Protein AF-A0A928SVC5-F1 (afdb_monomer_lite)

Secondary structure (DSSP, 8-state):
------------------PPPP-PPPPP-------------------B---------TT-EEEEEEEEEEETTEEEEEEEEEEEETTEE--SB-HHHHHHHHHT--

Sequence (106 aa):
MNARLGIAVMGVLLASACSGAPERPPPPAENETAAAAPEAPDTGDGTVDTPSSGACETGATRSCKVQLPTHGSIETCYLGVNLCVDGVWSECGDEDALVEKYLGGS

Radius of gyration: 26.15 Å; chains: 1; bounding box: 48×88×41 Å

Foldseek 3Di:
DDDDDDDDDDDDDDDDDPDDDPPDPPDPPPPPDDDDDPDDPPPDPFPQVPQPAFFDDAQDKDKDKGFDDDDPPDTDIDIAMWGHHPRDTDDGDHPVVCCCVRVPDD

pLDDT: mean 75.5, std 17.07, range [43.19, 95.81]

Structure (mmCIF, N/CA/C/O backbone):
data_AF-A0A928SVC5-F1
#
_entry.id   AF-A0A928SVC5-F1
#
loop_
_atom_site.group_PDB
_atom_site.id
_atom_site.type_symbol
_atom_site.label_atom_id
_atom_site.label_alt_id
_atom_site.label_comp_id
_atom_site.label_asym_id
_atom_site.label_entity_id
_atom_site.label_seq_id
_atom_site.pdbx_PDB_ins_code
_atom_site.Cartn_x
_atom_site.Cartn_y
_atom_site.Cartn_z
_atom_site.occupancy
_atom_site.B_iso_or_equiv
_atom_site.auth_seq_id
_atom_site.auth_comp_id
_atom_site.auth_asym_id
_atom_site.auth_atom_id
_atom_site.pdbx_PDB_model_num
ATOM 1 N N . MET A 1 1 ? 21.438 59.842 7.775 1.00 50.44 1 MET A N 1
ATOM 2 C CA . MET A 1 1 ? 21.923 59.229 9.029 1.00 50.44 1 MET A CA 1
ATOM 3 C C . MET A 1 1 ? 21.076 57.999 9.290 1.00 50.44 1 MET A C 1
ATOM 5 O O . MET A 1 1 ? 19.866 58.155 9.293 1.00 50.44 1 MET A O 1
ATOM 9 N N . ASN A 1 2 ? 21.692 56.813 9.346 1.00 43.19 2 ASN A N 1
ATOM 10 C CA . ASN A 1 2 ? 21.349 55.657 10.193 1.00 43.19 2 ASN A CA 1
ATOM 11 C C . ASN A 1 2 ? 22.218 54.473 9.746 1.00 43.19 2 ASN A C 1
ATOM 13 O O . ASN A 1 2 ? 22.170 54.030 8.599 1.00 43.19 2 ASN A O 1
ATOM 17 N N . ALA A 1 3 ? 23.112 54.082 10.651 1.00 47.62 3 ALA A N 1
ATOM 18 C CA . ALA A 1 3 ? 24.245 53.205 10.427 1.00 47.62 3 ALA A CA 1
ATOM 19 C C . ALA A 1 3 ? 23.812 51.743 10.255 1.00 47.62 3 ALA A C 1
ATOM 21 O O . ALA A 1 3 ? 23.031 51.220 11.046 1.00 47.62 3 ALA A O 1
ATOM 22 N N . ARG A 1 4 ? 24.369 51.072 9.242 1.00 60.31 4 ARG A N 1
ATOM 23 C CA . ARG A 1 4 ? 24.347 49.612 9.131 1.00 60.31 4 ARG A CA 1
ATOM 24 C C . ARG A 1 4 ? 25.473 49.063 10.002 1.00 60.31 4 ARG A C 1
ATOM 26 O O . ARG A 1 4 ? 26.629 49.074 9.590 1.00 60.31 4 ARG A O 1
ATOM 33 N N . LEU A 1 5 ? 25.133 48.645 11.218 1.00 61.28 5 LEU A N 1
ATOM 34 C CA . LEU A 1 5 ? 26.042 47.913 12.093 1.00 61.28 5 LEU A CA 1
ATOM 35 C C . 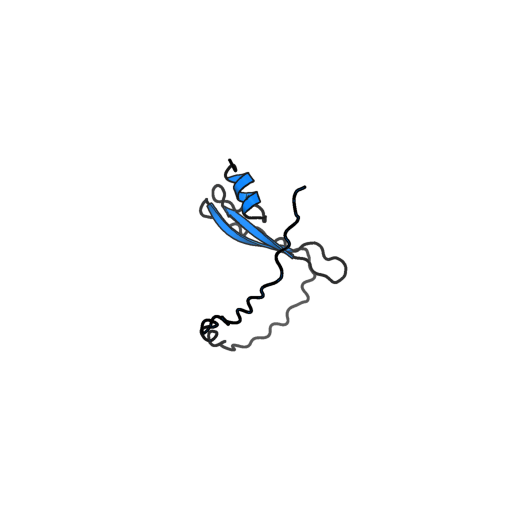LEU A 1 5 ? 26.000 46.436 11.682 1.00 61.28 5 LEU A C 1
ATOM 37 O O . LEU A 1 5 ? 24.974 45.775 11.822 1.00 61.28 5 LEU A O 1
ATOM 41 N N . GLY A 1 6 ? 27.100 45.955 11.109 1.00 56.84 6 GLY A N 1
ATOM 42 C CA . GLY A 1 6 ? 27.318 44.535 10.868 1.00 56.84 6 GLY A CA 1
ATOM 43 C C . GLY A 1 6 ? 27.581 43.791 12.175 1.00 56.84 6 GLY A C 1
ATOM 44 O O . GLY A 1 6 ? 28.158 44.350 13.106 1.00 56.84 6 GLY A O 1
ATOM 45 N N . ILE A 1 7 ? 27.194 42.518 12.223 1.00 67.00 7 ILE A N 1
ATOM 46 C CA . ILE A 1 7 ? 27.686 41.571 13.222 1.00 67.00 7 ILE A CA 1
ATOM 47 C C . ILE A 1 7 ? 28.259 40.376 12.476 1.00 67.00 7 ILE A C 1
ATOM 49 O O . ILE A 1 7 ? 27.604 39.742 11.650 1.00 67.00 7 ILE A O 1
ATOM 53 N N . ALA A 1 8 ? 29.539 40.163 12.753 1.00 52.19 8 ALA A N 1
ATOM 54 C CA . ALA A 1 8 ? 30.369 39.092 12.265 1.00 52.19 8 ALA A CA 1
ATOM 55 C C . ALA A 1 8 ? 30.053 37.768 12.977 1.00 52.19 8 ALA A C 1
ATOM 57 O O . ALA A 1 8 ? 29.714 37.746 14.156 1.00 52.19 8 ALA A O 1
ATOM 58 N N . VAL A 1 9 ? 30.211 36.691 12.206 1.00 66.94 9 VAL A N 1
ATOM 59 C CA . VAL A 1 9 ? 30.848 35.407 12.544 1.00 66.94 9 VAL A CA 1
ATOM 60 C C . VAL A 1 9 ? 30.985 35.093 14.039 1.00 66.94 9 VAL A C 1
ATOM 62 O O . VAL A 1 9 ? 31.820 35.676 14.721 1.00 66.94 9 VAL A O 1
ATOM 65 N N . MET A 1 10 ? 30.303 34.045 14.504 1.00 61.62 10 MET A N 1
ATOM 66 C CA . MET A 1 10 ? 30.796 33.253 15.631 1.00 61.62 10 MET A CA 1
ATOM 67 C C . MET A 1 10 ? 30.393 31.793 15.422 1.00 61.62 10 MET A C 1
ATOM 69 O O . MET A 1 10 ? 29.220 31.434 15.500 1.00 61.62 10 MET A O 1
ATOM 73 N N . GLY A 1 11 ? 31.379 30.970 15.069 1.00 58.59 11 GLY A N 1
ATOM 74 C CA . GLY A 1 11 ? 31.211 29.534 14.932 1.00 58.59 11 GLY A CA 1
ATOM 75 C C . GLY A 1 11 ? 30.913 28.874 16.273 1.00 58.59 11 GLY A C 1
ATOM 76 O O . GLY A 1 11 ? 31.478 29.241 17.301 1.00 58.59 11 GLY A O 1
ATOM 77 N N . VAL A 1 12 ? 30.068 27.849 16.229 1.00 66.31 12 VAL A N 1
ATOM 78 C CA . VAL A 1 12 ? 29.962 26.850 17.287 1.00 66.31 12 VAL A CA 1
ATOM 79 C C . VAL A 1 12 ? 30.084 25.484 16.622 1.00 66.31 12 VAL A C 1
ATOM 81 O O . VAL A 1 12 ? 29.135 24.930 16.075 1.00 66.31 12 VAL A O 1
ATOM 84 N N . LEU A 1 13 ? 31.317 24.981 16.642 1.00 60.22 13 LEU A N 1
ATOM 85 C CA . LEU A 1 13 ? 31.640 23.565 16.541 1.00 60.22 13 LEU A CA 1
ATOM 86 C C . LEU A 1 13 ? 31.033 22.859 17.761 1.00 60.22 13 LEU A C 1
ATOM 88 O O . LEU A 1 13 ? 31.562 22.974 18.863 1.00 60.22 13 LEU A O 1
ATOM 92 N N . LEU A 1 14 ? 29.945 22.120 17.562 1.00 64.62 14 LEU A N 1
ATOM 93 C CA . LEU A 1 14 ? 29.459 21.119 18.512 1.00 64.62 14 LEU A CA 1
ATOM 94 C C . LEU A 1 14 ? 29.503 19.753 17.828 1.00 64.62 14 LEU A C 1
ATOM 96 O O . LEU A 1 14 ? 28.529 19.266 17.263 1.00 64.62 14 LEU A O 1
ATOM 100 N N . ALA A 1 15 ? 30.688 19.148 17.875 1.00 65.38 15 ALA A N 1
ATOM 101 C CA . ALA A 1 15 ? 30.832 17.707 17.795 1.00 65.38 15 ALA A CA 1
ATOM 102 C C . ALA A 1 15 ? 30.356 17.113 19.129 1.00 65.38 15 ALA A C 1
ATOM 104 O O . ALA A 1 15 ? 30.949 17.415 20.161 1.00 65.38 15 ALA A O 1
ATOM 105 N N . SER A 1 16 ? 29.291 16.309 19.126 1.00 60.78 16 SER A N 1
ATOM 106 C CA . SER A 1 16 ? 29.060 15.193 20.067 1.00 60.78 16 SER A CA 1
ATOM 107 C C . SER A 1 16 ? 27.631 14.661 19.947 1.00 60.78 16 SER A C 1
ATOM 109 O O . SER A 1 16 ? 26.696 15.278 20.436 1.00 60.78 16 SER A O 1
ATOM 111 N N . ALA A 1 17 ? 27.484 13.501 19.302 1.00 54.81 17 ALA A N 1
ATOM 112 C CA . ALA A 1 17 ? 26.621 12.393 19.737 1.00 54.81 17 ALA A CA 1
ATOM 113 C C . ALA A 1 17 ? 26.519 11.366 18.600 1.00 54.81 17 ALA A C 1
ATOM 115 O O . ALA A 1 17 ? 25.551 11.333 17.844 1.00 54.81 17 ALA A O 1
ATOM 116 N N . CYS A 1 18 ? 27.531 10.502 18.479 1.00 67.06 18 C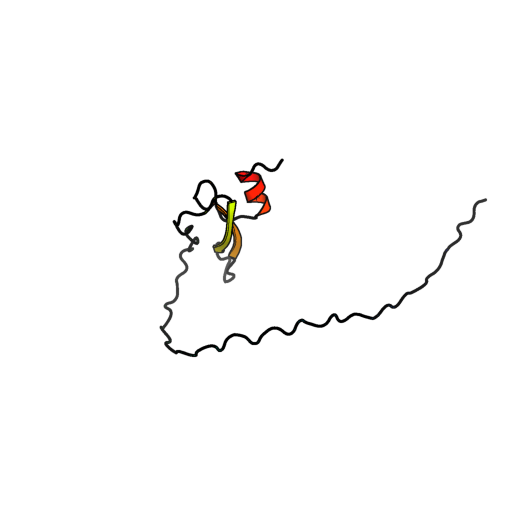YS A N 1
ATOM 117 C CA . CYS A 1 18 ? 27.304 9.189 17.887 1.00 67.06 18 CYS A CA 1
ATOM 118 C C . CYS A 1 18 ? 26.439 8.440 18.909 1.00 67.06 18 CYS A C 1
ATOM 120 O O . CYS A 1 18 ? 26.947 7.942 19.913 1.00 67.06 18 CYS A O 1
ATOM 122 N N . SER A 1 19 ? 25.119 8.532 18.744 1.00 62.72 19 SER A N 1
ATOM 123 C CA . SER A 1 19 ? 24.163 7.846 19.605 1.00 62.72 19 SER A CA 1
ATOM 124 C C . SER A 1 19 ? 24.345 6.349 19.392 1.00 62.72 19 SER A C 1
ATOM 126 O O . SER A 1 19 ? 24.3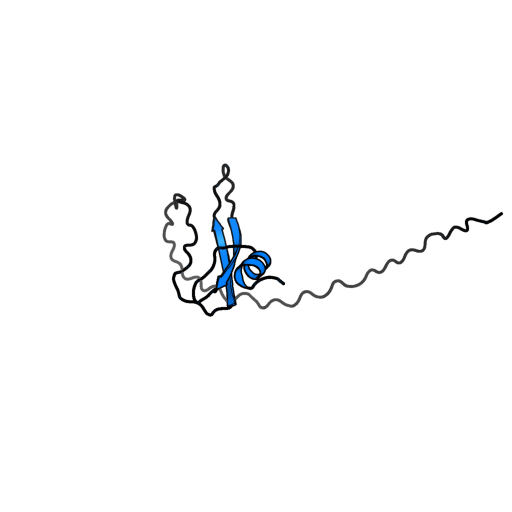49 5.885 18.251 1.00 62.72 19 SER A O 1
ATOM 128 N N . GLY A 1 20 ? 24.580 5.628 20.488 1.00 58.91 20 GLY A N 1
ATOM 129 C CA . GLY A 1 20 ? 24.845 4.198 20.494 1.00 58.91 20 GLY A CA 1
ATOM 130 C C . GLY A 1 20 ? 23.808 3.443 19.673 1.00 58.91 20 GLY A C 1
ATOM 131 O O . GLY A 1 20 ? 22.603 3.608 19.864 1.00 58.91 20 GLY A O 1
ATOM 132 N N . ALA A 1 21 ? 24.293 2.623 18.746 1.00 65.81 21 ALA A N 1
ATOM 133 C CA . ALA A 1 21 ? 23.448 1.665 18.065 1.00 65.81 21 ALA A CA 1
ATOM 134 C C . ALA A 1 21 ? 22.885 0.698 19.123 1.00 65.81 21 ALA A C 1
ATOM 136 O O . ALA A 1 21 ? 23.673 0.148 19.897 1.00 65.81 21 ALA A O 1
ATOM 137 N N . PRO A 1 22 ? 21.558 0.492 19.198 1.00 66.12 22 PRO A N 1
ATOM 138 C CA . PRO A 1 22 ? 21.002 -0.550 20.046 1.00 66.12 22 PRO A CA 1
ATOM 139 C C . PRO A 1 22 ? 21.578 -1.898 19.605 1.00 66.12 22 PRO A C 1
ATOM 141 O O . PRO A 1 22 ? 21.564 -2.224 18.415 1.00 66.12 22 PRO A O 1
ATOM 144 N N . GLU A 1 23 ? 22.105 -2.661 20.564 1.00 68.50 23 GLU A N 1
ATOM 145 C CA . GLU A 1 23 ? 22.496 -4.058 20.382 1.00 68.50 23 GLU A CA 1
ATOM 146 C C . GLU A 1 23 ? 21.316 -4.818 19.775 1.00 68.50 23 GLU A C 1
ATOM 148 O O . GLU A 1 23 ? 20.304 -5.089 20.425 1.00 68.50 23 GLU A O 1
ATOM 153 N N . ARG A 1 24 ? 21.421 -5.104 18.476 1.00 71.56 24 ARG A N 1
ATOM 154 C CA . ARG A 1 24 ? 20.437 -5.903 17.762 1.00 71.56 24 ARG A CA 1
ATOM 155 C C . ARG A 1 24 ? 20.584 -7.341 18.266 1.00 71.56 24 ARG A C 1
ATOM 157 O O . ARG A 1 24 ? 21.706 -7.852 18.245 1.00 71.56 24 ARG A O 1
ATOM 164 N N . PRO A 1 25 ? 19.501 -8.001 18.711 1.00 78.44 25 PRO A N 1
ATOM 165 C CA . PRO A 1 25 ? 19.574 -9.409 19.065 1.00 78.44 25 PRO A CA 1
ATOM 166 C C . PRO A 1 25 ? 20.100 -10.210 17.864 1.00 78.44 25 PRO A C 1
ATOM 168 O O . PRO A 1 25 ? 19.802 -9.848 16.717 1.00 78.44 25 PRO A O 1
ATOM 171 N N . PRO A 1 26 ? 20.899 -11.265 18.106 1.00 78.31 26 PRO A N 1
ATOM 172 C CA . PRO A 1 26 ? 21.381 -12.121 17.035 1.00 78.31 26 PRO A CA 1
ATOM 173 C C . PRO A 1 26 ? 20.183 -12.662 16.242 1.00 78.31 26 PRO A C 1
ATOM 175 O O . PRO A 1 26 ? 19.135 -12.939 16.840 1.00 78.31 26 PRO A O 1
ATOM 178 N N . PRO A 1 27 ? 20.299 -12.786 14.908 1.00 75.69 27 PRO A N 1
ATOM 179 C CA . PRO A 1 27 ? 19.254 -13.416 14.120 1.00 75.69 27 PRO A CA 1
ATOM 180 C C . PRO A 1 27 ? 18.979 -14.825 14.674 1.00 75.69 27 PRO A C 1
ATOM 182 O O . PRO A 1 27 ? 19.906 -15.483 15.163 1.00 75.69 27 PRO A O 1
ATOM 185 N N . PRO A 1 28 ? 17.715 -15.282 14.658 1.00 74.50 28 PRO A N 1
ATOM 186 C CA . PRO A 1 28 ? 17.389 -16.645 15.050 1.00 74.50 28 PRO A CA 1
ATOM 187 C C . PRO A 1 28 ? 18.221 -17.615 14.210 1.00 74.50 28 PRO A C 1
ATOM 189 O O . PRO A 1 28 ? 18.386 -17.400 13.012 1.00 74.50 28 PRO A O 1
ATOM 192 N N . ALA A 1 29 ? 18.754 -18.653 14.859 1.00 65.69 29 ALA A N 1
ATOM 193 C CA . ALA A 1 29 ? 19.522 -19.695 14.198 1.00 65.69 29 ALA A CA 1
ATOM 194 C C . ALA A 1 29 ? 18.717 -20.243 13.015 1.00 65.69 29 ALA A C 1
ATOM 196 O O . ALA A 1 29 ? 17.654 -20.847 13.172 1.00 65.69 29 ALA A O 1
ATOM 197 N N . GLU A 1 30 ? 19.235 -19.968 11.829 1.00 57.19 30 GLU A N 1
ATOM 198 C CA . GLU A 1 30 ? 18.818 -20.534 10.566 1.00 57.19 30 GLU A CA 1
ATOM 199 C C . GLU A 1 30 ? 19.066 -22.042 10.650 1.00 57.19 30 GLU A C 1
ATOM 201 O O . GLU A 1 30 ? 20.184 -22.533 10.526 1.00 57.19 30 GLU A O 1
ATOM 206 N N . ASN A 1 31 ? 18.002 -22.788 10.955 1.00 61.81 31 ASN A N 1
ATOM 207 C CA . ASN A 1 31 ? 17.976 -24.222 10.733 1.00 61.81 31 ASN A CA 1
ATOM 208 C C . ASN A 1 31 ? 18.080 -24.437 9.222 1.00 61.81 31 ASN A C 1
ATOM 210 O O . ASN A 1 31 ? 17.075 -24.431 8.510 1.00 61.81 31 ASN A O 1
ATOM 214 N N . GLU A 1 32 ? 19.309 -24.631 8.752 1.00 58.16 32 GLU A N 1
ATOM 215 C CA . GLU A 1 32 ? 19.632 -25.203 7.453 1.00 58.16 32 GLU A CA 1
ATOM 216 C C . GLU A 1 32 ? 19.004 -26.602 7.360 1.00 58.16 32 GLU A C 1
ATOM 218 O O . GLU A 1 32 ? 19.610 -27.620 7.690 1.00 58.16 32 GLU A O 1
ATOM 223 N N . THR A 1 33 ? 17.745 -26.669 6.933 1.00 60.41 33 THR A N 1
ATOM 224 C CA . THR A 1 33 ? 17.181 -27.886 6.350 1.00 60.41 33 THR A CA 1
ATOM 225 C C . THR A 1 33 ? 17.073 -27.665 4.855 1.00 60.41 33 THR A C 1
ATOM 227 O O . THR A 1 33 ? 16.172 -26.999 4.353 1.00 60.41 33 THR A O 1
ATOM 230 N N . ALA A 1 34 ? 18.062 -28.220 4.164 1.00 57.31 34 ALA A N 1
ATOM 231 C CA . ALA A 1 34 ? 18.148 -28.318 2.725 1.00 57.31 34 ALA A CA 1
ATOM 232 C C . ALA A 1 34 ? 16.922 -29.017 2.114 1.00 57.31 34 ALA A C 1
ATOM 234 O O . ALA A 1 34 ? 16.584 -30.134 2.499 1.00 57.31 34 ALA A O 1
ATOM 235 N N . ALA A 1 35 ? 16.357 -28.408 1.075 1.00 53.16 35 ALA A N 1
ATOM 236 C CA . ALA A 1 35 ? 15.964 -29.105 -0.146 1.00 53.16 35 ALA A CA 1
ATOM 237 C C . ALA A 1 35 ? 15.846 -28.067 -1.266 1.00 53.16 35 ALA A C 1
ATOM 239 O O . ALA A 1 35 ? 14.860 -27.343 -1.365 1.00 53.16 35 ALA A O 1
ATOM 240 N N . ALA A 1 36 ? 16.880 -27.994 -2.103 1.00 55.59 36 ALA A N 1
ATOM 241 C CA . ALA A 1 36 ? 16.808 -27.312 -3.382 1.00 55.59 36 ALA A CA 1
ATOM 242 C C . ALA A 1 36 ? 15.738 -28.001 -4.243 1.00 55.59 36 ALA A C 1
ATOM 244 O O . ALA A 1 36 ? 15.957 -29.097 -4.763 1.00 55.59 36 ALA A O 1
ATOM 245 N N . ALA A 1 37 ? 14.576 -27.368 -4.373 1.00 62.69 37 ALA A N 1
ATOM 246 C CA . ALA A 1 37 ? 13.706 -27.590 -5.513 1.00 62.69 37 ALA A CA 1
ATOM 247 C C . ALA A 1 37 ? 14.233 -26.704 -6.654 1.00 62.69 37 ALA A C 1
ATOM 249 O O . ALA A 1 37 ? 14.514 -25.531 -6.409 1.00 62.69 37 ALA A O 1
ATOM 250 N N . PRO A 1 38 ? 14.421 -27.220 -7.880 1.00 57.91 38 PRO A N 1
ATOM 251 C CA . PRO A 1 38 ? 14.711 -26.362 -9.016 1.00 57.91 38 PRO A CA 1
ATOM 252 C C . PRO A 1 38 ? 13.480 -25.486 -9.268 1.00 57.91 38 PRO A C 1
ATOM 254 O O . PRO A 1 38 ? 12.452 -25.970 -9.741 1.00 57.91 38 PRO A O 1
ATOM 257 N N . GLU A 1 39 ? 13.580 -24.210 -8.906 1.00 56.34 39 GLU A N 1
ATOM 258 C CA . GLU A 1 39 ? 12.605 -23.195 -9.281 1.00 56.34 39 GLU A CA 1
ATOM 259 C C . GLU A 1 39 ? 12.604 -23.101 -10.811 1.00 56.34 39 GLU A C 1
ATOM 261 O O . GLU A 1 39 ? 13.615 -22.795 -11.448 1.00 56.34 39 GLU A O 1
ATOM 266 N N . ALA A 1 40 ? 11.474 -23.468 -11.413 1.00 62.34 40 ALA A N 1
ATOM 267 C CA . ALA A 1 40 ? 11.220 -23.214 -12.820 1.00 62.34 40 ALA A CA 1
ATOM 268 C C . ALA A 1 40 ? 11.289 -21.695 -13.071 1.00 62.34 40 ALA A C 1
ATOM 270 O O . ALA A 1 40 ? 10.932 -20.928 -12.176 1.00 62.34 40 ALA A O 1
ATOM 271 N N . PRO A 1 41 ? 11.716 -21.234 -14.261 1.00 55.91 41 PRO A N 1
ATOM 272 C CA . PRO A 1 41 ? 11.617 -19.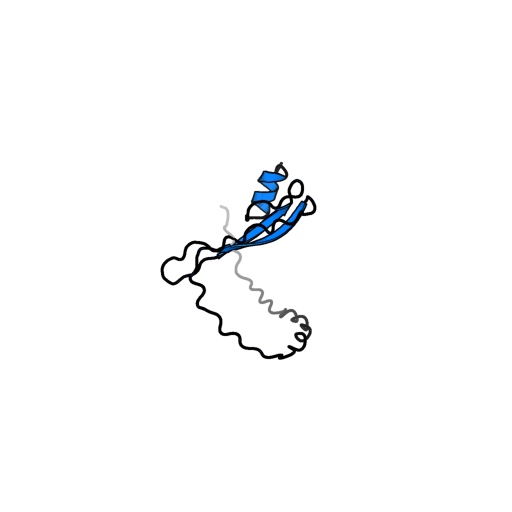825 -14.606 1.00 55.91 41 PRO A CA 1
ATOM 273 C C . PRO A 1 41 ? 10.137 -19.430 -14.630 1.00 55.91 41 PRO A C 1
ATOM 275 O O . PRO A 1 41 ? 9.406 -19.770 -15.565 1.00 55.91 41 PRO A O 1
ATOM 278 N N . ASP A 1 42 ? 9.716 -18.742 -13.571 1.00 53.56 42 ASP A N 1
ATOM 279 C CA . ASP A 1 42 ? 8.448 -18.035 -13.480 1.00 53.56 42 ASP A CA 1
ATOM 280 C C . ASP A 1 42 ? 8.414 -17.033 -14.637 1.00 53.56 42 ASP A C 1
ATOM 282 O O . ASP A 1 42 ? 9.110 -16.016 -14.666 1.00 53.56 42 ASP A O 1
ATOM 286 N N . THR A 1 43 ? 7.721 -17.424 -15.701 1.00 53.19 43 THR A N 1
ATOM 287 C CA . THR A 1 43 ? 7.515 -16.568 -16.860 1.00 53.19 43 THR A CA 1
ATOM 288 C C . THR A 1 43 ? 6.427 -15.605 -16.431 1.00 53.19 43 THR A C 1
ATOM 290 O O . THR A 1 43 ? 5.259 -15.977 -16.457 1.00 53.19 43 THR A O 1
ATOM 293 N N . GLY A 1 44 ? 6.848 -14.431 -15.954 1.00 49.50 44 GLY A N 1
ATOM 294 C CA . GLY A 1 44 ? 6.006 -13.401 -15.358 1.00 49.50 44 GLY A CA 1
ATOM 295 C C . GLY A 1 44 ? 4.754 -13.094 -16.173 1.00 49.50 44 GLY A C 1
ATOM 296 O O . GLY A 1 44 ? 4.760 -12.252 -17.069 1.00 49.50 44 GLY A O 1
ATOM 297 N N . ASP A 1 45 ? 3.667 -13.758 -15.807 1.00 49.12 45 ASP A N 1
ATOM 298 C CA . ASP A 1 45 ? 2.314 -13.273 -15.996 1.00 49.12 45 ASP A CA 1
ATOM 299 C C . ASP A 1 45 ? 2.025 -12.470 -14.730 1.00 49.12 45 ASP A C 1
ATOM 301 O O . ASP A 1 45 ? 2.101 -13.013 -13.627 1.00 49.12 45 ASP A O 1
ATOM 305 N N . GLY A 1 46 ? 1.841 -11.155 -14.881 1.00 50.16 46 GLY A N 1
ATOM 306 C CA . GLY A 1 46 ? 1.773 -10.196 -13.781 1.00 50.16 46 GLY A CA 1
ATOM 307 C C . GLY A 1 46 ? 0.872 -10.697 -12.661 1.00 50.16 46 GLY A C 1
ATOM 308 O O . GLY A 1 46 ? -0.352 -10.590 -12.739 1.00 50.16 46 GLY A O 1
ATOM 309 N N . THR A 1 4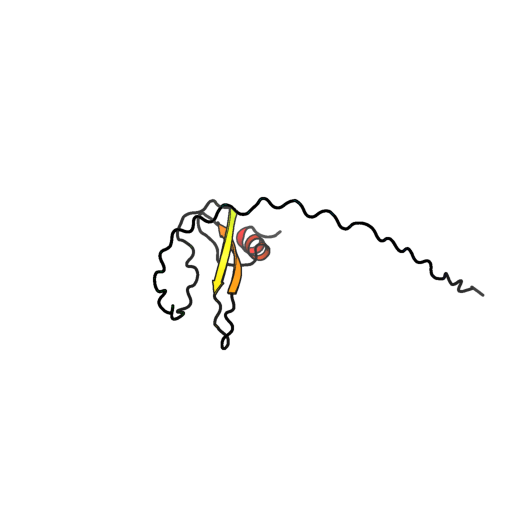7 ? 1.490 -11.249 -11.616 1.00 49.44 47 THR A N 1
ATOM 310 C CA . THR A 1 47 ? 0.766 -11.707 -10.442 1.00 49.44 47 THR A CA 1
ATOM 311 C C . THR A 1 47 ? 0.400 -10.445 -9.690 1.00 49.44 47 THR A C 1
ATOM 313 O O . THR A 1 47 ? 1.158 -9.912 -8.884 1.00 49.44 47 THR A O 1
ATOM 316 N N . VAL A 1 48 ? -0.772 -9.910 -10.021 1.00 58.03 48 VAL A N 1
ATOM 317 C CA . VAL A 1 48 ? -1.495 -9.043 -9.107 1.00 58.03 48 VAL A CA 1
ATOM 318 C C . VAL A 1 48 ? -1.647 -9.897 -7.859 1.00 58.03 48 VAL A C 1
ATOM 320 O O . VAL A 1 48 ? -2.298 -10.942 -7.942 1.00 58.03 48 VAL A O 1
ATOM 323 N N . ASP A 1 49 ? -0.990 -9.517 -6.757 1.00 55.41 49 ASP A N 1
ATOM 324 C CA . ASP A 1 49 ? -1.244 -10.080 -5.432 1.00 55.41 49 ASP A CA 1
ATOM 325 C C . ASP A 1 49 ? -2.760 -10.024 -5.244 1.00 55.41 49 ASP A C 1
ATOM 327 O O . ASP A 1 49 ? -3.350 -8.978 -4.963 1.00 55.41 49 ASP A O 1
ATOM 331 N N . THR A 1 50 ? -3.415 -11.137 -5.569 1.00 56.81 50 THR A N 1
ATOM 332 C CA . THR A 1 50 ? -4.865 -11.197 -5.633 1.00 56.81 50 THR A CA 1
ATOM 333 C C . THR A 1 50 ? -5.272 -10.993 -4.192 1.00 56.81 50 THR A C 1
ATOM 335 O O . THR A 1 50 ? -4.741 -11.722 -3.348 1.00 56.81 50 THR A O 1
ATOM 338 N N . PRO A 1 51 ? -6.099 -9.981 -3.865 1.00 57.06 51 PRO A N 1
ATOM 339 C CA . PRO A 1 51 ? -6.386 -9.651 -2.481 1.00 57.06 51 PRO A CA 1
ATOM 340 C C . PRO A 1 51 ? -6.843 -10.939 -1.822 1.00 57.06 51 PRO A C 1
ATOM 342 O O . PRO A 1 51 ? -7.885 -11.474 -2.196 1.00 57.06 51 PRO A O 1
ATOM 345 N N . SER A 1 52 ? -5.996 -11.478 -0.932 1.00 58.72 52 SER A N 1
ATOM 346 C CA . SER A 1 52 ? -6.260 -12.760 -0.288 1.00 58.72 52 SER A CA 1
ATOM 347 C C . SER A 1 52 ? -7.677 -12.667 0.242 1.00 58.72 52 SER A C 1
ATOM 349 O O . SER A 1 52 ? -7.968 -11.763 1.032 1.00 58.72 52 SER A O 1
ATOM 351 N N . SER A 1 53 ? -8.561 -13.505 -0.301 1.00 63.44 53 SER A N 1
ATOM 352 C CA . SER A 1 53 ? -10.019 -13.384 -0.219 1.00 63.44 53 SER A CA 1
ATOM 353 C C . SER A 1 53 ? -10.557 -13.714 1.178 1.00 63.44 53 SER A C 1
ATOM 355 O O . SER A 1 53 ? -11.692 -14.157 1.333 1.00 63.44 53 SER A O 1
ATOM 357 N N . GLY A 1 54 ? -9.720 -13.553 2.201 1.00 76.12 54 GLY A N 1
ATOM 358 C CA . GLY A 1 54 ? -10.085 -13.664 3.595 1.00 76.12 54 GLY A CA 1
ATOM 359 C C . GLY A 1 54 ? -10.818 -12.413 4.053 1.00 76.12 54 GLY A C 1
ATOM 360 O O . GLY A 1 54 ? -10.399 -11.291 3.762 1.00 76.12 54 GLY A O 1
ATOM 361 N N . ALA A 1 55 ? -11.892 -12.636 4.807 1.00 86.75 55 ALA A N 1
ATOM 362 C CA . ALA A 1 55 ? -12.525 -11.592 5.593 1.00 86.75 55 ALA A CA 1
ATOM 363 C C . ALA A 1 55 ? -11.487 -10.919 6.505 1.00 86.75 55 ALA A C 1
ATOM 365 O O . ALA A 1 55 ? -10.552 -11.566 6.990 1.00 86.75 55 ALA A O 1
ATOM 366 N N . CYS A 1 56 ? -11.662 -9.626 6.738 1.00 93.88 56 CYS A N 1
ATOM 367 C CA . CYS A 1 56 ? -10.799 -8.828 7.599 1.00 93.88 56 CYS A CA 1
ATOM 368 C C . CYS A 1 56 ? -11.606 -8.046 8.634 1.00 93.88 56 CYS A C 1
ATOM 370 O O . CYS A 1 56 ? -12.827 -7.937 8.541 1.00 93.88 56 CYS A O 1
ATOM 372 N N . GLU A 1 57 ? -10.921 -7.525 9.647 1.00 95.44 57 GLU A N 1
ATOM 373 C CA . GLU A 1 57 ? -11.530 -6.639 10.636 1.00 95.44 57 GLU A CA 1
ATOM 374 C C . GLU A 1 57 ? -11.587 -5.213 10.080 1.00 95.44 57 GLU A C 1
ATOM 376 O O . GLU A 1 57 ? -10.560 -4.682 9.664 1.00 95.44 57 GLU A O 1
ATOM 381 N N . THR A 1 58 ? -12.772 -4.594 10.048 1.00 93.44 58 THR A N 1
ATOM 382 C CA . THR A 1 58 ? -12.948 -3.226 9.534 1.00 93.44 58 THR A CA 1
ATOM 383 C C . THR A 1 58 ? -11.989 -2.253 10.223 1.00 93.44 58 THR A C 1
ATOM 385 O O . THR A 1 58 ? -11.932 -2.192 11.449 1.00 93.44 58 THR A O 1
ATOM 388 N N . GLY A 1 59 ? -11.250 -1.479 9.427 1.00 91.88 59 GLY A N 1
ATOM 389 C CA . GLY A 1 59 ? -10.213 -0.557 9.895 1.00 91.88 59 GLY A CA 1
ATOM 390 C C . GLY A 1 59 ? -8.817 -1.175 10.020 1.00 91.88 59 GLY A C 1
ATOM 391 O O . GLY A 1 59 ? -7.850 -0.432 10.169 1.00 91.88 59 GLY A O 1
ATOM 392 N N . ALA A 1 60 ? -8.672 -2.501 9.916 1.00 94.44 60 ALA A N 1
ATOM 393 C CA . ALA A 1 60 ? -7.356 -3.129 9.858 1.00 94.44 60 ALA A CA 1
ATOM 394 C C . ALA A 1 60 ? -6.600 -2.702 8.594 1.00 94.44 60 ALA A C 1
ATOM 396 O O . ALA A 1 60 ? -7.194 -2.541 7.525 1.00 94.44 60 ALA A O 1
ATOM 397 N N . THR A 1 61 ? -5.278 -2.586 8.706 1.00 94.50 61 THR A N 1
ATOM 398 C CA . THR A 1 61 ? -4.379 -2.338 7.578 1.00 94.50 61 THR A CA 1
ATOM 399 C C . THR A 1 61 ? -3.428 -3.512 7.372 1.00 94.50 61 THR A C 1
ATOM 401 O O . THR A 1 61 ? -3.103 -4.253 8.304 1.00 94.50 61 THR A O 1
ATOM 404 N N . ARG A 1 62 ? -2.982 -3.713 6.130 1.00 94.31 62 ARG A N 1
ATOM 405 C CA . ARG A 1 62 ? -1.906 -4.660 5.804 1.00 94.31 62 ARG A CA 1
ATOM 406 C C . ARG A 1 62 ? -1.045 -4.120 4.678 1.00 94.31 62 ARG A C 1
ATOM 408 O O . ARG A 1 62 ? -1.550 -3.420 3.808 1.00 94.31 62 ARG A O 1
ATOM 415 N N . SER A 1 63 ? 0.228 -4.494 4.655 1.00 95.25 63 SER A N 1
ATOM 416 C CA . SER A 1 63 ? 1.101 -4.193 3.523 1.00 95.25 63 SER A CA 1
ATOM 417 C C . SER A 1 63 ? 0.661 -4.959 2.276 1.00 95.25 63 SER A C 1
ATOM 419 O O . SER A 1 63 ? 0.250 -6.118 2.360 1.00 95.25 63 SER A O 1
ATOM 421 N N . CYS A 1 64 ? 0.789 -4.320 1.120 1.00 93.75 64 CYS A N 1
ATOM 422 C CA . CYS A 1 64 ? 0.567 -4.924 -0.186 1.00 93.75 64 CYS A CA 1
ATOM 423 C C . CYS A 1 64 ? 1.704 -4.560 -1.139 1.00 93.75 64 CYS A C 1
ATOM 425 O O . CYS A 1 64 ? 2.372 -3.532 -0.989 1.00 93.75 64 CYS A O 1
ATOM 427 N N . LYS A 1 65 ? 1.919 -5.427 -2.126 1.00 93.06 65 LYS A N 1
ATOM 428 C CA . LYS A 1 65 ? 2.870 -5.225 -3.211 1.00 93.06 65 LYS A CA 1
ATOM 429 C C . LYS A 1 65 ? 2.119 -5.384 -4.525 1.00 93.06 65 LYS A C 1
ATOM 431 O O . LYS A 1 65 ? 1.309 -6.288 -4.670 1.00 93.06 65 LYS A O 1
ATOM 436 N N . VAL A 1 66 ? 2.362 -4.494 -5.475 1.00 92.50 66 VAL A N 1
ATOM 437 C CA . VAL A 1 66 ? 1.828 -4.612 -6.832 1.00 92.50 66 VAL A CA 1
ATOM 438 C C . VAL A 1 66 ? 3.006 -4.639 -7.777 1.00 92.50 66 VAL A C 1
ATOM 440 O O . VAL A 1 66 ? 3.773 -3.676 -7.846 1.00 92.50 66 VAL A O 1
ATOM 443 N N . GLN A 1 67 ? 3.168 -5.746 -8.494 1.00 91.88 67 GLN A N 1
ATOM 444 C CA . GLN A 1 67 ? 4.166 -5.819 -9.546 1.00 91.88 67 GLN A CA 1
ATOM 445 C C . GLN A 1 67 ? 3.666 -5.017 -10.748 1.00 91.88 67 GLN A C 1
ATOM 447 O O . GLN A 1 67 ? 2.596 -5.282 -11.296 1.00 91.88 67 GLN A O 1
ATOM 452 N N . LEU A 1 68 ? 4.417 -3.982 -11.109 1.00 89.56 68 LEU A N 1
ATOM 453 C CA . LEU A 1 68 ? 4.118 -3.130 -12.248 1.00 89.56 68 LEU A CA 1
ATOM 454 C C . LEU A 1 68 ? 4.756 -3.717 -13.515 1.00 89.56 68 LEU A C 1
ATOM 456 O O . LEU A 1 68 ? 5.711 -4.495 -13.423 1.00 89.56 68 LEU A O 1
ATOM 460 N N . PRO A 1 69 ? 4.263 -3.337 -14.707 1.00 89.81 69 PRO A N 1
ATOM 461 C CA . PRO A 1 69 ? 4.859 -3.772 -15.960 1.00 89.81 69 PRO A CA 1
ATOM 462 C C . PRO A 1 69 ? 6.359 -3.473 -16.024 1.00 89.81 69 PRO A C 1
ATOM 464 O O . PRO A 1 69 ? 6.817 -2.366 -15.732 1.00 89.81 69 PRO A O 1
ATOM 467 N N . THR A 1 70 ? 7.126 -4.472 -16.446 1.00 90.31 70 THR A N 1
ATOM 468 C CA . THR A 1 70 ? 8.574 -4.367 -16.614 1.00 90.31 70 THR A CA 1
ATOM 469 C C . THR A 1 70 ? 8.915 -3.423 -17.770 1.00 90.31 70 THR A C 1
ATOM 471 O O . THR A 1 70 ? 8.407 -3.570 -18.883 1.00 90.31 70 THR A O 1
ATOM 474 N N . HIS A 1 71 ? 9.832 -2.480 -17.535 1.00 88.25 71 HIS A N 1
ATOM 475 C CA . HIS A 1 71 ? 10.428 -1.651 -18.587 1.00 88.25 71 HIS A CA 1
ATOM 476 C C . HIS A 1 71 ? 11.848 -2.148 -18.887 1.00 88.25 71 HIS A C 1
ATOM 478 O O . HIS A 1 71 ? 12.810 -1.821 -18.192 1.00 88.25 71 HIS A O 1
ATOM 484 N N . GLY A 1 72 ? 11.984 -2.966 -19.935 1.00 91.38 72 GLY A N 1
ATOM 485 C CA . GLY A 1 72 ? 13.249 -3.622 -20.271 1.00 91.38 72 GLY A CA 1
ATOM 486 C C . GLY A 1 72 ? 13.556 -4.761 -19.297 1.00 91.38 72 GLY A C 1
ATOM 487 O O . GLY A 1 72 ? 12.789 -5.712 -19.218 1.00 91.38 72 GLY A O 1
ATOM 488 N N . SER A 1 73 ? 14.670 -4.664 -18.566 1.00 89.75 73 SER A N 1
ATOM 489 C CA . SER A 1 73 ? 15.066 -5.624 -17.520 1.00 89.75 73 SER A CA 1
ATOM 490 C C . SER A 1 73 ? 14.801 -5.120 -16.097 1.00 89.75 73 SER A C 1
ATOM 492 O O . SER A 1 73 ? 15.291 -5.717 -15.142 1.00 89.75 73 SER A O 1
ATOM 494 N N . ILE A 1 74 ? 14.119 -3.980 -15.944 1.00 89.81 74 ILE A N 1
ATOM 495 C CA . ILE A 1 74 ? 13.849 -3.377 -14.637 1.00 89.81 74 ILE A CA 1
ATOM 496 C C . ILE A 1 74 ? 12.457 -3.802 -14.187 1.00 89.81 74 ILE A C 1
ATOM 498 O O . ILE A 1 74 ? 11.449 -3.352 -14.740 1.00 89.81 74 ILE A O 1
ATOM 502 N N . GLU A 1 75 ? 12.419 -4.646 -13.162 1.00 89.88 75 GLU A N 1
ATOM 503 C CA . GLU A 1 75 ? 11.198 -4.968 -12.435 1.00 89.88 75 GLU A CA 1
ATOM 504 C C . GLU A 1 75 ? 10.851 -3.804 -11.510 1.00 89.88 75 GLU A C 1
ATOM 506 O O . GLU A 1 75 ? 11.657 -3.386 -10.675 1.00 89.88 75 GLU A O 1
ATOM 511 N N . THR A 1 76 ? 9.648 -3.260 -11.667 1.00 91.75 76 THR A N 1
ATOM 512 C CA . THR A 1 76 ? 9.146 -2.204 -10.788 1.00 91.75 76 THR A CA 1
ATOM 513 C C . THR A 1 76 ? 8.023 -2.766 -9.932 1.00 91.75 76 THR A C 1
ATOM 515 O O . THR A 1 76 ? 7.137 -3.461 -10.418 1.00 91.75 76 THR A O 1
ATOM 518 N N . CYS A 1 77 ? 8.086 -2.506 -8.630 1.00 92.94 77 CYS A N 1
ATOM 519 C CA . CYS A 1 77 ? 7.052 -2.893 -7.681 1.00 92.94 77 CYS A CA 1
ATOM 520 C C . CYS A 1 77 ? 6.570 -1.643 -6.955 1.00 92.94 77 CYS A C 1
ATOM 522 O O . CYS A 1 77 ? 7.383 -0.830 -6.512 1.00 92.94 77 CYS A O 1
ATOM 524 N N . TYR A 1 78 ? 5.259 -1.513 -6.804 1.00 92.62 78 TYR A N 1
ATOM 525 C CA . TYR A 1 78 ? 4.653 -0.558 -5.891 1.00 92.62 78 TYR A CA 1
ATOM 526 C C . TYR A 1 78 ? 4.437 -1.233 -4.535 1.00 92.62 78 TYR A C 1
ATOM 528 O O . TYR A 1 78 ? 3.911 -2.344 -4.473 1.00 92.62 78 TYR A O 1
ATOM 536 N N . LEU A 1 79 ? 4.870 -0.578 -3.459 1.00 94.38 79 LEU A N 1
ATOM 537 C CA . LEU A 1 79 ? 4.631 -1.005 -2.083 1.00 94.38 79 LEU A CA 1
ATOM 538 C C . LEU A 1 79 ? 3.642 -0.027 -1.459 1.00 94.38 79 LEU A C 1
ATOM 540 O O . LEU A 1 79 ? 3.912 1.171 -1.433 1.00 94.38 79 LEU A O 1
ATOM 544 N N . GLY A 1 80 ? 2.531 -0.547 -0.953 1.00 95.38 80 GLY A N 1
ATOM 545 C CA . GLY A 1 80 ? 1.486 0.251 -0.322 1.00 95.38 80 GLY A CA 1
ATOM 546 C C . GLY A 1 80 ? 0.824 -0.499 0.824 1.00 95.38 80 GLY A C 1
ATOM 547 O O . GLY A 1 80 ? 1.368 -1.476 1.357 1.00 95.38 80 GLY A O 1
ATOM 548 N N . VAL A 1 81 ? -0.377 -0.059 1.181 1.00 95.81 81 VAL A N 1
ATOM 549 C CA . VAL A 1 81 ? -1.235 -0.726 2.159 1.00 95.81 81 VAL A CA 1
ATOM 550 C C . VAL A 1 81 ? -2.620 -1.015 1.577 1.00 95.81 81 VAL A C 1
ATOM 552 O O . VAL A 1 81 ? -3.063 -0.371 0.630 1.00 95.81 81 VAL A O 1
ATOM 555 N N . ASN A 1 82 ? -3.303 -2.020 2.122 1.00 95.25 82 ASN A N 1
ATOM 556 C CA . ASN A 1 82 ? -4.746 -2.189 1.974 1.00 95.25 82 ASN A CA 1
ATOM 557 C C . ASN A 1 82 ? -5.421 -1.819 3.293 1.00 95.25 82 ASN A C 1
ATOM 559 O O . ASN A 1 82 ? -4.920 -2.183 4.359 1.00 95.25 82 ASN A O 1
ATOM 563 N N . LEU A 1 83 ? -6.589 -1.189 3.209 1.00 95.06 83 LEU A N 1
ATOM 564 C CA . LEU A 1 83 ? -7.483 -0.922 4.328 1.00 95.06 83 LEU A CA 1
ATOM 565 C C . LEU A 1 83 ? -8.666 -1.890 4.267 1.00 95.06 83 LEU A C 1
ATOM 567 O O . LEU A 1 83 ? -9.240 -2.107 3.202 1.00 95.06 83 LEU A O 1
ATOM 571 N N . CYS A 1 84 ? -9.043 -2.482 5.393 1.00 94.69 84 CYS A N 1
ATOM 572 C CA . CYS A 1 84 ? -10.241 -3.304 5.464 1.00 94.69 84 CYS A CA 1
ATOM 573 C C . CYS A 1 84 ? -11.491 -2.432 5.612 1.00 94.69 84 CYS A C 1
ATOM 575 O O . CYS A 1 84 ? -11.639 -1.714 6.604 1.00 94.69 84 CYS A O 1
ATOM 577 N N . VAL A 1 85 ? -12.413 -2.536 4.660 1.00 93.94 85 VAL A N 1
ATOM 578 C CA . VAL A 1 85 ? -13.678 -1.798 4.627 1.00 93.94 85 VAL A CA 1
ATOM 579 C C . VAL A 1 85 ? -14.812 -2.809 4.528 1.00 93.94 85 VAL A C 1
ATOM 581 O O . VAL A 1 85 ? -14.845 -3.619 3.605 1.00 93.94 85 VAL A O 1
ATOM 584 N N . ASP A 1 86 ? -15.709 -2.801 5.514 1.00 93.06 86 ASP A N 1
ATOM 585 C CA . ASP A 1 86 ? -16.862 -3.711 5.587 1.00 93.06 86 ASP A CA 1
ATOM 586 C C . ASP A 1 86 ? -16.493 -5.197 5.414 1.00 93.06 86 ASP A C 1
ATOM 588 O O . ASP A 1 86 ? -17.185 -5.975 4.755 1.00 93.06 86 ASP A O 1
ATOM 592 N N . GLY A 1 87 ? -15.368 -5.599 6.013 1.00 93.31 87 GLY A N 1
ATOM 593 C CA . GLY A 1 87 ? -14.858 -6.969 5.951 1.00 93.31 87 GLY A CA 1
ATOM 594 C C . GLY A 1 87 ? -14.137 -7.341 4.653 1.00 93.31 87 GLY A C 1
ATOM 595 O O . GLY A 1 87 ? -13.795 -8.513 4.479 1.00 93.31 87 GLY A O 1
ATOM 596 N N . VAL A 1 88 ? -13.883 -6.376 3.763 1.00 93.31 88 VAL A N 1
ATOM 597 C CA . VAL A 1 88 ? -13.213 -6.571 2.470 1.00 93.31 88 VAL A CA 1
ATOM 598 C C . VAL A 1 88 ? -11.972 -5.685 2.370 1.00 93.31 88 VAL A C 1
ATOM 600 O O . VAL A 1 88 ? -12.004 -4.500 2.687 1.00 93.31 88 VAL A O 1
ATOM 603 N N . TRP A 1 89 ? -10.856 -6.247 1.906 1.00 93.56 89 TRP A N 1
ATOM 604 C CA . TRP A 1 89 ? -9.638 -5.475 1.659 1.00 93.56 89 TRP A CA 1
ATOM 605 C C . TRP A 1 89 ? -9.808 -4.522 0.471 1.00 93.56 89 TRP A C 1
ATOM 607 O O . TRP A 1 89 ? -10.246 -4.939 -0.602 1.00 93.56 89 TRP A O 1
ATOM 617 N N . SER A 1 90 ? -9.413 -3.262 0.651 1.00 93.50 90 SER A N 1
ATOM 618 C CA . SER A 1 90 ? -9.347 -2.266 -0.416 1.00 93.50 90 SER A CA 1
ATOM 619 C C . SER A 1 90 ? -8.280 -2.611 -1.459 1.00 93.50 90 SER A C 1
ATOM 621 O O . SER A 1 90 ? -7.469 -3.523 -1.292 1.00 93.50 90 SER A O 1
ATOM 623 N N . GLU A 1 91 ? -8.225 -1.806 -2.519 1.00 93.50 91 GLU A N 1
ATOM 624 C CA . GLU A 1 91 ? -7.075 -1.773 -3.423 1.00 93.50 91 GLU A CA 1
ATOM 625 C C . GLU A 1 91 ? -5.771 -1.413 -2.689 1.00 93.50 91 GLU A C 1
ATOM 627 O O . GLU A 1 91 ? -5.791 -0.889 -1.570 1.00 93.50 91 GLU A O 1
ATOM 632 N N . CYS A 1 92 ? -4.636 -1.744 -3.310 1.00 95.19 92 CYS A N 1
ATOM 633 C CA . CYS A 1 92 ? -3.322 -1.353 -2.811 1.00 95.19 92 CYS A CA 1
ATOM 634 C C . CYS A 1 92 ? -3.098 0.126 -3.104 1.00 95.19 92 CYS A C 1
ATOM 636 O O . CYS A 1 92 ? -3.188 0.536 -4.260 1.00 95.19 92 CYS A O 1
ATOM 638 N N . GLY A 1 93 ? -2.812 0.909 -2.073 1.00 94.88 93 GLY A N 1
ATOM 639 C CA . GLY A 1 93 ? -2.612 2.343 -2.212 1.00 94.88 93 GLY A CA 1
ATOM 640 C C . GLY A 1 93 ? -1.867 2.939 -1.032 1.00 94.88 93 GLY A C 1
ATOM 641 O O . GLY A 1 93 ? -1.466 2.236 -0.102 1.00 94.88 93 GLY A O 1
ATOM 642 N N . ASP A 1 94 ? -1.686 4.252 -1.084 1.00 95.00 94 ASP A N 1
ATOM 643 C CA . ASP A 1 94 ? -1.087 5.003 0.009 1.00 95.00 94 ASP A CA 1
ATOM 644 C C . ASP A 1 94 ? -2.077 5.078 1.176 1.00 95.00 94 ASP A C 1
ATOM 646 O O . ASP A 1 94 ? -3.280 5.255 0.969 1.00 95.00 94 ASP A O 1
ATOM 650 N N . GLU A 1 95 ? -1.577 4.944 2.406 1.00 91.75 95 GLU A N 1
ATOM 651 C CA . GLU A 1 95 ? -2.423 4.907 3.6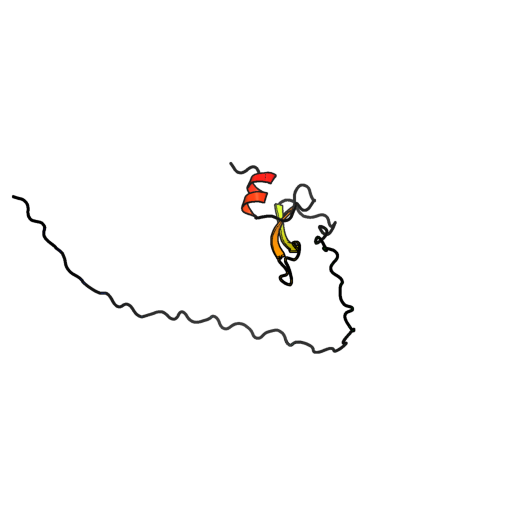07 1.00 91.75 95 GLU A CA 1
ATOM 652 C C . GLU A 1 95 ? -3.313 6.150 3.707 1.00 91.75 95 GLU A C 1
ATOM 654 O O . GLU A 1 95 ? -4.530 6.026 3.838 1.00 91.75 95 GLU A O 1
ATOM 659 N N . ASP A 1 96 ? -2.723 7.336 3.534 1.00 92.56 96 ASP A N 1
ATOM 660 C CA . ASP A 1 96 ? -3.434 8.616 3.587 1.00 92.56 96 ASP A CA 1
ATOM 661 C C . ASP A 1 96 ? -4.553 8.695 2.537 1.00 92.56 96 ASP A C 1
ATOM 663 O O . ASP A 1 96 ? -5.672 9.113 2.836 1.00 92.56 96 ASP A O 1
ATOM 667 N N . ALA A 1 97 ? -4.280 8.230 1.313 1.00 93.44 97 ALA A N 1
ATOM 668 C CA . ALA A 1 97 ? -5.253 8.237 0.224 1.00 93.44 97 ALA A CA 1
ATOM 669 C C . ALA A 1 97 ? -6.423 7.280 0.498 1.00 93.44 97 ALA A C 1
ATOM 671 O O . ALA A 1 97 ? -7.573 7.585 0.173 1.00 93.44 97 ALA A O 1
ATOM 672 N N . LEU A 1 98 ? -6.150 6.124 1.111 1.00 93.00 98 LEU A N 1
ATOM 673 C CA . LEU A 1 98 ? -7.181 5.157 1.485 1.00 93.00 98 LEU A CA 1
ATOM 674 C C . LEU A 1 98 ? -8.021 5.652 2.666 1.00 93.00 98 LEU A C 1
ATOM 676 O O . LEU A 1 98 ? -9.242 5.492 2.647 1.00 93.00 98 LEU A O 1
ATOM 680 N N . VAL A 1 99 ? -7.404 6.293 3.658 1.00 90.19 99 VAL A N 1
ATOM 681 C CA . VAL A 1 99 ? -8.119 6.917 4.780 1.00 90.19 99 VAL A CA 1
ATOM 682 C C . VAL A 1 99 ? -9.030 8.034 4.275 1.00 90.19 99 VAL A C 1
ATOM 684 O O . VAL A 1 99 ? -10.215 8.041 4.604 1.00 90.19 99 VAL A O 1
ATOM 687 N N . GLU A 1 100 ? -8.534 8.930 3.421 1.00 92.81 100 GLU A N 1
ATOM 688 C CA . GLU A 1 100 ? -9.353 10.004 2.848 1.00 92.81 100 GLU A CA 1
ATOM 689 C C . GLU A 1 100 ? -10.544 9.438 2.059 1.00 92.81 100 GLU A C 1
ATOM 691 O O . GLU A 1 100 ? -11.687 9.855 2.268 1.00 92.81 100 GLU A O 1
ATOM 696 N N . LYS A 1 101 ? -10.284 8.435 1.211 1.00 93.19 101 LYS A N 1
ATOM 697 C CA . LYS A 1 101 ? -11.278 7.815 0.328 1.00 93.19 101 LYS A CA 1
ATOM 698 C C . LYS A 1 101 ? -12.360 7.032 1.070 1.00 93.19 101 LYS A C 1
ATOM 700 O O . LYS A 1 101 ? -13.528 7.125 0.695 1.00 93.19 101 LYS A O 1
ATOM 705 N N . TYR A 1 102 ? -11.985 6.222 2.059 1.00 90.75 102 TYR A N 1
ATOM 706 C CA . TYR A 1 102 ? -12.898 5.266 2.699 1.00 90.75 102 TYR A CA 1
ATOM 707 C C . TYR A 1 102 ? -13.398 5.715 4.073 1.00 90.75 102 TYR A C 1
ATOM 709 O O . TYR A 1 102 ? -14.475 5.290 4.485 1.00 90.75 102 TYR A O 1
ATOM 717 N N . LEU A 1 103 ? -12.654 6.572 4.776 1.00 86.00 103 LEU A N 1
ATOM 718 C CA . LEU A 1 103 ? -13.026 7.072 6.103 1.00 86.00 103 LEU A CA 1
ATOM 719 C C . LEU A 1 103 ? -13.487 8.538 6.081 1.00 86.00 103 LEU A C 1
ATOM 721 O O . LEU A 1 103 ? -13.924 9.042 7.113 1.00 86.00 103 LEU A O 1
ATOM 725 N N . GLY A 1 104 ? -13.458 9.198 4.917 1.00 80.44 104 GLY A N 1
ATOM 726 C CA . GLY A 1 104 ? -13.987 10.549 4.737 1.00 80.44 104 GLY A CA 1
ATOM 727 C C . GLY A 1 104 ? -13.112 11.597 5.413 1.00 80.44 104 GLY A C 1
ATOM 728 O O . GLY A 1 104 ? -13.523 12.202 6.407 1.00 80.44 104 GLY A O 1
ATOM 729 N N . GLY A 1 105 ? -11.911 11.802 4.861 1.00 67.19 105 GLY A N 1
ATOM 730 C CA . GLY A 1 105 ? -10.994 12.861 5.292 1.00 67.19 105 GLY A CA 1
ATOM 731 C C . GLY A 1 105 ? -11.735 14.195 5.404 1.00 67.19 105 GLY A C 1
ATOM 732 O O . GLY A 1 105 ? -12.340 14.656 4.437 1.00 67.19 105 GLY A O 1
ATOM 733 N N . SER A 1 106 ? -11.777 14.735 6.623 1.00 53.41 106 SER A N 1
ATOM 734 C CA . SER A 1 106 ? -12.521 15.953 6.972 1.00 53.41 106 SER A CA 1
ATOM 735 C C . SER A 1 106 ? -11.760 17.220 6.608 1.00 53.41 106 SER A C 1
ATOM 737 O O . SER A 1 106 ? -10.530 17.239 6.833 1.00 53.41 106 SER A O 1
#